Protein AF-A0A5C7FCQ6-F1 (afdb_monomer_lite)

Secondary structure (DSSP, 8-state):
-HHHHHHHHHHHHHHHHHHHHHHHTT--TTHHHHS-HHHHHHHHSHHHHHHHHHHHHHHHHHHHHHHHHHHHTTT----TTTGGGHHHHHHHHHHHHHHHHHTTSSSSSTT----SSHHHHHIIIIIHHHHHHHHHHHHHHHHH-

Radius of gyration: 16.38 Å; chains: 1; bounding box: 42×30×44 Å

Sequence (145 aa):
MVVPLSLLLGLILLFLGLLHIYWAAGGTWALASAMPPEMREKVAQPEQQTGFRVLTVLVALGLIFSGAVALSYLTGGIPDGILPYRRWFAMALAGLFLVRAIGDFNQVGLFSRQHGDLFFVRDRTVYSPLCLLVAGLWGGLILLA

pLDDT: mean 85.98, std 9.73, range [58.94, 96.75]

Structure (mmCIF, N/CA/C/O backbone):
data_AF-A0A5C7FCQ6-F1
#
_entry.id   AF-A0A5C7FCQ6-F1
#
loop_
_atom_site.group_PDB
_atom_site.id
_atom_site.type_symbol
_atom_site.label_atom_id
_atom_site.label_alt_id
_atom_site.label_comp_id
_atom_site.label_asym_id
_atom_site.label_entity_id
_atom_site.label_seq_id
_atom_site.pdbx_PDB_ins_code
_atom_site.Cartn_x
_atom_site.Cartn_y
_atom_site.Cartn_z
_atom_site.occupancy
_atom_site.B_iso_or_equiv
_atom_site.auth_seq_id
_atom_site.auth_comp_id
_atom_site.auth_asym_id
_atom_site.auth_atom_id
_atom_site.pdbx_PDB_model_num
ATOM 1 N N . MET A 1 1 ? 12.652 4.559 -18.284 1.00 80.38 1 MET A N 1
ATOM 2 C CA . MET A 1 1 ? 11.277 4.739 -17.756 1.00 80.38 1 MET A CA 1
ATOM 3 C C . MET A 1 1 ? 10.947 3.775 -16.617 1.00 80.38 1 MET A C 1
ATOM 5 O O . MET A 1 1 ? 10.245 4.184 -15.711 1.00 80.38 1 MET A O 1
ATOM 9 N N . VAL A 1 2 ? 11.497 2.554 -16.591 1.00 85.88 2 VAL A N 1
ATOM 10 C CA . VAL A 1 2 ? 11.298 1.588 -15.487 1.00 85.88 2 VAL A CA 1
ATOM 11 C C . VAL A 1 2 ? 11.713 2.146 -14.115 1.00 85.88 2 VAL A C 1
ATOM 13 O O . VAL A 1 2 ? 10.926 2.100 -13.181 1.00 85.88 2 VAL A O 1
ATOM 16 N N . VAL A 1 3 ? 12.896 2.764 -14.013 1.00 89.62 3 VAL A N 1
ATOM 17 C CA . VAL A 1 3 ? 13.445 3.303 -12.750 1.00 89.62 3 VAL A CA 1
ATOM 18 C C . VAL A 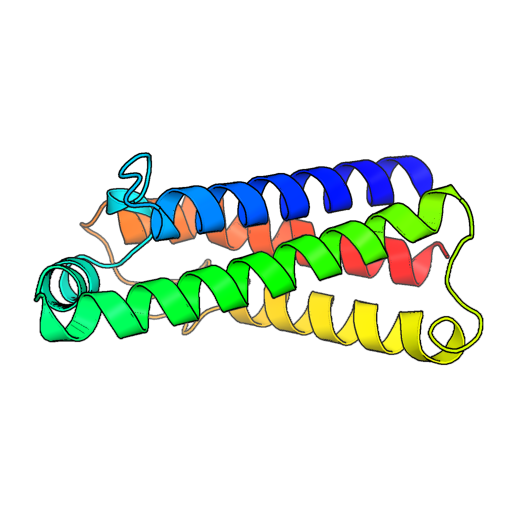1 3 ? 12.481 4.225 -11.980 1.00 89.62 3 VAL A C 1
ATOM 20 O O . VAL A 1 3 ? 12.184 3.919 -10.824 1.00 89.62 3 VAL A O 1
ATOM 23 N N . PRO A 1 4 ? 11.956 5.327 -12.560 1.00 92.19 4 PRO A N 1
ATOM 24 C CA . PRO A 1 4 ? 11.042 6.204 -11.828 1.00 92.19 4 PRO A CA 1
ATOM 25 C C . PRO A 1 4 ? 9.722 5.515 -11.453 1.00 92.19 4 PRO A C 1
ATOM 27 O O . PRO A 1 4 ? 9.199 5.784 -10.375 1.00 92.19 4 PRO A O 1
ATOM 30 N N . LEU A 1 5 ? 9.208 4.599 -12.287 1.00 92.25 5 LEU A N 1
ATOM 31 C CA . LEU A 1 5 ? 8.003 3.823 -11.969 1.00 92.25 5 LEU A CA 1
ATOM 32 C C . LEU A 1 5 ? 8.240 2.904 -10.765 1.00 92.25 5 LEU A C 1
ATOM 34 O O . LEU A 1 5 ? 7.431 2.882 -9.841 1.00 92.25 5 LEU A O 1
ATOM 38 N N . SER A 1 6 ? 9.363 2.185 -10.757 1.00 91.75 6 SER A N 1
ATOM 39 C CA . SER A 1 6 ? 9.762 1.281 -9.676 1.00 91.75 6 SER A CA 1
ATOM 40 C C . SER A 1 6 ? 9.967 2.011 -8.355 1.00 91.75 6 SER A C 1
ATOM 42 O O . SER A 1 6 ? 9.487 1.541 -7.326 1.00 91.75 6 SER A O 1
ATOM 44 N N . LEU A 1 7 ? 10.636 3.170 -8.375 1.00 94.44 7 LEU A N 1
ATOM 45 C CA . LEU A 1 7 ? 10.833 3.993 -7.179 1.00 94.44 7 LEU A CA 1
ATOM 46 C C . LEU A 1 7 ? 9.507 4.510 -6.631 1.00 94.44 7 LEU A C 1
ATOM 48 O O . LEU A 1 7 ? 9.235 4.340 -5.446 1.00 94.44 7 LEU A O 1
ATOM 52 N N . LEU A 1 8 ? 8.671 5.106 -7.484 1.00 95.69 8 LEU A N 1
ATOM 53 C CA . LEU A 1 8 ? 7.384 5.649 -7.059 1.00 95.69 8 LEU A CA 1
ATOM 54 C C . LEU A 1 8 ? 6.486 4.553 -6.472 1.00 95.69 8 LEU A C 1
ATOM 56 O O . LEU A 1 8 ? 5.968 4.704 -5.367 1.00 95.69 8 LEU A O 1
ATOM 60 N N . LEU A 1 9 ? 6.345 3.432 -7.181 1.00 95.25 9 LEU A N 1
ATOM 61 C CA . LEU A 1 9 ? 5.538 2.298 -6.740 1.00 95.25 9 LEU A CA 1
ATOM 62 C C . LEU A 1 9 ? 6.069 1.693 -5.436 1.00 95.25 9 LEU A C 1
ATOM 64 O O . LEU A 1 9 ? 5.303 1.470 -4.499 1.00 95.25 9 LEU A O 1
ATOM 68 N N . GLY A 1 10 ? 7.381 1.460 -5.364 1.00 95.31 10 GLY A N 1
ATOM 69 C CA . GLY A 1 10 ? 8.042 0.915 -4.185 1.00 95.31 10 GLY A CA 1
ATOM 70 C C . GLY A 1 10 ? 7.847 1.796 -2.955 1.00 95.31 10 GLY A C 1
ATOM 71 O O . GLY A 1 10 ? 7.438 1.298 -1.911 1.00 95.31 10 GLY A O 1
ATOM 72 N N . LEU A 1 11 ? 8.064 3.108 -3.083 1.00 96.19 11 LEU A N 1
ATOM 73 C CA . LEU A 1 11 ? 7.895 4.058 -1.980 1.00 96.19 11 LEU A CA 1
ATOM 74 C C . LEU A 1 11 ? 6.446 4.129 -1.487 1.00 96.19 11 LEU A C 1
ATOM 76 O O . LEU A 1 11 ? 6.226 4.120 -0.278 1.00 96.19 11 LEU A O 1
ATOM 80 N N . ILE A 1 12 ? 5.462 4.146 -2.395 1.00 96.69 12 ILE A N 1
ATOM 81 C CA . ILE A 1 12 ? 4.037 4.132 -2.026 1.00 96.69 12 ILE A CA 1
ATOM 82 C C . ILE A 1 12 ? 3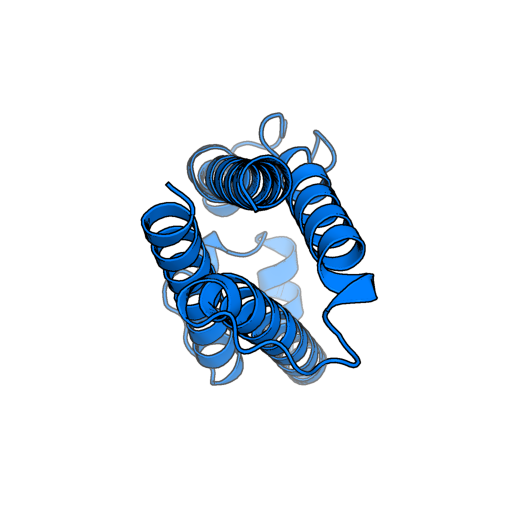.707 2.872 -1.218 1.00 96.69 12 ILE A C 1
ATOM 84 O O . ILE A 1 12 ? 3.107 2.958 -0.146 1.00 96.69 12 ILE A O 1
ATOM 88 N N . LEU A 1 13 ? 4.111 1.700 -1.712 1.00 96.44 13 LEU A N 1
ATOM 89 C CA . LEU A 1 13 ? 3.801 0.419 -1.077 1.00 96.44 13 LEU A CA 1
ATOM 90 C C . LEU A 1 13 ? 4.515 0.245 0.267 1.00 96.44 13 LEU A C 1
ATOM 92 O O . LEU A 1 13 ? 3.898 -0.215 1.226 1.00 96.44 13 LEU A O 1
ATOM 96 N N . LEU A 1 14 ? 5.781 0.659 0.363 1.00 96.56 14 LEU A N 1
ATOM 97 C CA . LEU A 1 14 ? 6.526 0.641 1.622 1.00 96.56 14 LEU A CA 1
ATOM 98 C C . LEU A 1 14 ? 5.904 1.585 2.650 1.00 96.56 14 LEU A C 1
ATOM 100 O O . LEU A 1 14 ? 5.712 1.186 3.796 1.00 96.56 14 LEU A O 1
ATOM 104 N N . PHE A 1 15 ? 5.533 2.802 2.247 1.00 96.75 15 PHE A N 1
ATOM 105 C CA . PHE A 1 15 ? 4.843 3.743 3.126 1.00 96.75 15 PHE A CA 1
ATOM 106 C C . PHE A 1 15 ? 3.525 3.160 3.655 1.00 96.75 15 PHE A C 1
ATOM 108 O O . PHE A 1 15 ? 3.288 3.171 4.863 1.00 96.75 15 PHE A O 1
ATOM 115 N N . LEU A 1 16 ? 2.694 2.591 2.774 1.00 95.62 16 LEU A N 1
ATOM 116 C CA . LEU A 1 16 ? 1.438 1.946 3.168 1.00 95.62 16 LEU A CA 1
ATOM 117 C C . LEU A 1 16 ? 1.675 0.743 4.092 1.00 95.62 16 LEU A C 1
ATOM 119 O O . LEU A 1 16 ? 0.933 0.560 5.056 1.00 95.62 16 LEU A O 1
ATOM 123 N N . GLY A 1 17 ? 2.705 -0.063 3.830 1.00 96.44 17 GLY A N 1
ATOM 124 C CA . GLY A 1 17 ? 3.076 -1.192 4.680 1.00 96.44 17 GLY A CA 1
ATOM 125 C C . GLY A 1 17 ? 3.500 -0.754 6.083 1.00 96.44 17 GLY A C 1
ATOM 126 O O . GLY A 1 17 ? 3.001 -1.286 7.072 1.00 96.44 17 GLY A O 1
ATOM 127 N N . LEU A 1 18 ? 4.349 0.272 6.186 1.00 96.75 18 LEU A N 1
ATOM 128 C CA . LEU A 1 18 ? 4.761 0.853 7.469 1.00 96.75 18 LEU A CA 1
ATOM 129 C C . LEU A 1 18 ? 3.581 1.462 8.233 1.00 96.75 18 LEU A C 1
ATOM 131 O O . LEU A 1 18 ? 3.499 1.312 9.451 1.00 96.75 18 LEU A O 1
ATOM 135 N N . LEU A 1 19 ? 2.639 2.093 7.530 1.00 95.75 19 LEU A N 1
ATOM 136 C CA . LEU A 1 19 ? 1.415 2.617 8.132 1.00 95.75 19 LEU A CA 1
ATOM 137 C C . LEU A 1 19 ? 0.560 1.503 8.763 1.00 95.75 19 LEU A C 1
ATOM 139 O O . LEU A 1 19 ? 0.043 1.676 9.865 1.00 95.75 19 LEU A O 1
ATOM 143 N N . HIS A 1 20 ? 0.471 0.333 8.123 1.00 95.19 20 HIS A N 1
ATOM 144 C CA . HIS A 1 20 ? -0.215 -0.824 8.704 1.00 95.19 20 HIS A CA 1
ATOM 145 C C . HIS A 1 20 ? 0.523 -1.373 9.933 1.00 95.19 20 HIS A C 1
ATOM 147 O O . HIS A 1 20 ? -0.118 -1.676 10.937 1.00 95.19 20 HIS A O 1
ATOM 153 N N . ILE A 1 21 ? 1.860 -1.441 9.917 1.00 95.75 21 ILE A N 1
ATOM 154 C CA . ILE A 1 21 ? 2.636 -1.815 11.117 1.00 95.75 21 ILE A CA 1
ATOM 155 C C . ILE A 1 21 ? 2.355 -0.837 12.263 1.00 95.75 21 ILE A C 1
ATOM 157 O O . ILE A 1 21 ? 2.126 -1.263 13.395 1.00 95.75 21 ILE A O 1
ATOM 161 N N . TYR A 1 22 ? 2.314 0.464 11.970 1.00 96.06 22 TYR A N 1
ATOM 162 C CA . TYR A 1 22 ? 1.970 1.492 12.948 1.00 96.06 22 TYR A CA 1
ATOM 163 C C . TYR A 1 22 ? 0.573 1.269 13.552 1.00 96.06 22 TYR A C 1
ATOM 165 O O . TYR A 1 22 ? 0.428 1.313 14.774 1.00 96.06 22 TYR A O 1
ATOM 173 N N . TRP A 1 23 ? -0.444 0.957 12.742 1.00 94.75 23 TRP A N 1
ATOM 174 C CA . TRP A 1 23 ? -1.783 0.624 13.246 1.00 94.75 23 TRP A CA 1
ATOM 175 C C . TRP A 1 23 ? -1.808 -0.669 14.066 1.00 94.75 23 TRP A C 1
ATOM 177 O O . TRP A 1 23 ? -2.446 -0.717 15.118 1.00 94.75 23 TRP A O 1
ATOM 187 N N . ALA A 1 24 ? -1.068 -1.700 13.652 1.00 92.94 24 ALA A N 1
ATOM 188 C CA . ALA A 1 24 ? -0.944 -2.942 14.415 1.00 92.94 24 ALA A CA 1
ATOM 189 C C . ALA A 1 24 ? -0.289 -2.721 15.792 1.00 92.94 24 ALA A C 1
ATOM 191 O O . ALA A 1 24 ? -0.656 -3.388 16.761 1.00 92.94 24 ALA A O 1
ATOM 192 N N . ALA A 1 25 ? 0.623 -1.749 15.895 1.00 93.56 25 ALA A N 1
ATOM 193 C CA . ALA A 1 25 ? 1.251 -1.319 17.143 1.00 93.56 25 ALA A CA 1
ATOM 194 C C . ALA A 1 25 ? 0.359 -0.406 18.015 1.00 93.56 25 ALA A C 1
ATOM 196 O O . ALA A 1 25 ? 0.788 0.019 19.086 1.00 93.56 25 ALA A O 1
ATOM 197 N N . GLY A 1 26 ? -0.878 -0.112 17.594 1.00 90.12 26 GLY A N 1
ATOM 198 C CA . GLY A 1 26 ? -1.827 0.726 18.341 1.00 90.12 26 GLY A CA 1
ATOM 199 C C . GLY A 1 26 ? -1.850 2.197 17.920 1.00 90.12 26 GLY A C 1
ATOM 200 O O . GLY A 1 26 ? -2.454 3.026 18.598 1.00 90.12 26 GLY A O 1
ATOM 201 N N . GLY A 1 27 ? -1.206 2.538 16.807 1.00 91.06 27 GLY A N 1
ATOM 202 C CA . GLY A 1 27 ? -1.270 3.864 16.220 1.00 91.06 27 GLY A CA 1
ATOM 203 C C . GLY A 1 27 ? -2.680 4.254 15.768 1.00 91.06 27 GLY A C 1
ATOM 204 O O . GLY A 1 27 ? 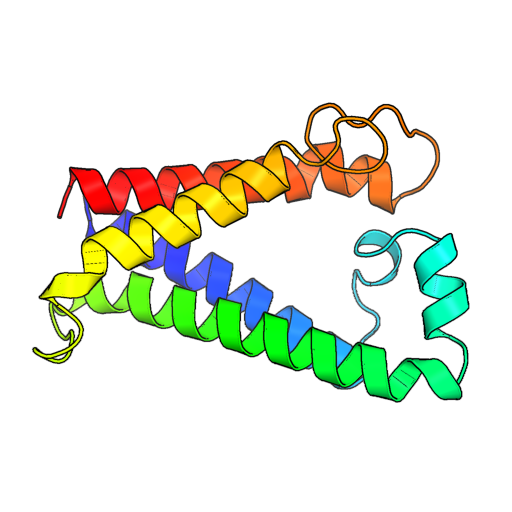-3.428 3.431 15.246 1.00 91.06 27 GLY A O 1
ATOM 205 N N . THR A 1 28 ? -3.043 5.527 15.928 1.00 90.06 28 THR A N 1
ATOM 206 C CA . THR A 1 28 ? -4.400 6.037 15.640 1.00 90.06 28 THR A CA 1
ATOM 207 C C . THR A 1 28 ? -4.450 7.038 14.487 1.00 90.06 28 THR A C 1
ATOM 209 O O . THR A 1 28 ? -5.535 7.382 14.011 1.00 90.06 28 THR A O 1
ATOM 212 N N . TRP A 1 29 ? -3.294 7.501 13.996 1.00 91.38 29 TRP A N 1
ATOM 213 C CA . TRP A 1 29 ? -3.231 8.439 12.876 1.00 91.38 29 TRP A CA 1
ATOM 214 C C . TRP A 1 29 ? -3.931 7.881 11.634 1.00 91.38 29 TRP A C 1
ATOM 216 O O . TRP A 1 29 ? -3.681 6.747 11.234 1.00 91.38 29 TRP A O 1
ATOM 226 N N . ALA A 1 30 ? -4.822 8.682 11.040 1.00 86.56 30 ALA A N 1
ATOM 227 C CA . ALA A 1 30 ? -5.636 8.341 9.868 1.00 86.56 30 ALA A CA 1
ATOM 228 C C . ALA A 1 30 ? -6.516 7.075 9.996 1.00 86.56 30 ALA A C 1
ATOM 230 O O . ALA A 1 30 ? -7.219 6.734 9.044 1.00 86.56 30 ALA A O 1
ATOM 231 N N . LEU A 1 31 ? -6.556 6.415 11.160 1.00 86.19 31 LEU A N 1
ATOM 232 C CA . LEU A 1 31 ? -7.288 5.163 11.358 1.00 86.19 31 LEU A CA 1
ATOM 233 C C . LEU A 1 31 ? -8.805 5.372 11.235 1.00 86.19 31 LEU A C 1
ATOM 235 O O . LEU A 1 31 ? -9.491 4.600 10.570 1.00 86.19 31 LEU A O 1
ATOM 239 N N . ALA A 1 32 ? -9.321 6.478 11.783 1.00 85.25 32 ALA A N 1
ATOM 240 C CA . ALA A 1 32 ? -10.737 6.845 11.680 1.00 85.25 32 ALA A CA 1
ATOM 241 C C . ALA A 1 32 ? -11.203 7.049 10.227 1.00 85.25 32 ALA A C 1
ATOM 243 O O . ALA A 1 32 ? -12.359 6.788 9.908 1.00 85.25 32 ALA A O 1
ATOM 244 N N . SER A 1 33 ? -10.300 7.490 9.345 1.00 87.94 33 SER A N 1
ATOM 245 C CA . SER A 1 33 ? -10.564 7.607 7.910 1.00 87.94 33 SER A CA 1
ATOM 246 C C . SER A 1 33 ? -10.259 6.340 7.122 1.00 87.94 33 SER A C 1
ATOM 248 O O . SER A 1 33 ? -10.642 6.296 5.966 1.00 87.94 33 SER A O 1
ATOM 250 N N . ALA A 1 34 ? -9.582 5.343 7.699 1.00 87.06 34 ALA A N 1
ATOM 251 C CA . ALA A 1 34 ? -9.121 4.138 7.004 1.00 87.06 34 ALA A CA 1
ATOM 252 C C . ALA A 1 34 ? -10.051 2.927 7.175 1.00 87.06 34 ALA A C 1
ATOM 254 O O . ALA A 1 34 ? -9.847 1.912 6.511 1.00 87.06 34 ALA A O 1
ATOM 255 N N . MET A 1 35 ? -11.078 3.023 8.027 1.00 87.31 35 MET A N 1
ATOM 256 C CA . MET A 1 35 ? -12.067 1.959 8.190 1.00 87.31 35 MET A CA 1
ATOM 257 C C . MET A 1 35 ? -13.499 2.491 8.417 1.00 87.31 35 MET A C 1
ATOM 259 O O . MET A 1 35 ? -13.672 3.532 9.071 1.00 87.31 35 MET A O 1
ATOM 263 N N . PRO A 1 36 ? -14.534 1.768 7.937 1.00 86.00 36 PRO A N 1
ATOM 264 C CA . PRO A 1 36 ? -15.932 2.121 8.174 1.00 86.00 36 PRO A CA 1
ATOM 265 C C . PRO A 1 36 ? -16.268 2.197 9.670 1.00 86.00 36 PRO A C 1
ATOM 267 O O . PRO A 1 36 ? -15.703 1.429 10.456 1.00 86.00 36 PRO A O 1
ATOM 270 N N . PRO A 1 37 ? -17.216 3.057 10.079 1.00 84.38 37 PRO A N 1
ATOM 271 C CA . PRO A 1 37 ? -17.596 3.226 11.484 1.00 84.38 37 PRO A CA 1
ATOM 272 C C . PRO A 1 37 ? -18.054 1.914 12.142 1.00 84.38 37 PRO A C 1
ATOM 274 O O . PRO A 1 37 ? -17.590 1.591 13.231 1.00 84.38 37 PRO A O 1
ATOM 277 N N . GLU A 1 38 ? -18.838 1.091 11.439 1.00 84.50 38 GLU A N 1
ATOM 278 C CA . GLU A 1 38 ? -19.281 -0.228 11.926 1.00 84.50 38 GLU A CA 1
ATOM 279 C C . GLU A 1 38 ? -18.108 -1.170 12.245 1.00 84.50 38 GLU A C 1
ATOM 281 O O . GLU A 1 38 ? -18.156 -1.978 13.173 1.00 84.50 38 GLU A O 1
ATOM 286 N N . MET A 1 39 ? -17.027 -1.076 11.467 1.00 85.00 39 MET A N 1
ATOM 287 C CA . MET A 1 39 ? -15.826 -1.870 11.694 1.00 85.00 39 MET A CA 1
ATOM 288 C C . MET A 1 39 ? -15.010 -1.304 12.863 1.00 85.00 39 MET A C 1
ATOM 290 O O . MET A 1 39 ? -14.420 -2.086 13.607 1.00 85.00 39 MET A O 1
ATOM 294 N N . ARG A 1 40 ? -14.990 0.026 13.063 1.00 86.56 40 ARG A N 1
ATOM 295 C CA . ARG A 1 40 ? -14.311 0.659 14.213 1.00 86.56 40 ARG A CA 1
ATOM 296 C C . ARG A 1 40 ? -14.893 0.158 15.524 1.00 86.56 40 ARG A C 1
ATOM 298 O O . ARG A 1 40 ? -14.140 -0.224 16.413 1.00 86.56 40 ARG A O 1
ATOM 305 N N . GLU A 1 41 ? -16.219 0.129 15.620 1.00 86.62 41 GLU A N 1
ATOM 306 C CA . GLU A 1 41 ? -16.920 -0.343 16.816 1.00 86.62 41 GLU A CA 1
ATOM 307 C C . GLU A 1 41 ? -16.615 -1.814 17.109 1.00 86.62 41 GLU A C 1
ATOM 309 O O . GLU A 1 41 ? -16.333 -2.170 18.252 1.00 86.62 41 GLU A O 1
ATOM 314 N N . LYS A 1 42 ? -16.581 -2.664 16.074 1.00 86.06 42 LYS A N 1
ATOM 315 C CA . LYS A 1 42 ? -16.203 -4.077 16.225 1.00 86.06 42 LYS A CA 1
ATOM 316 C C . LYS A 1 42 ? -14.759 -4.241 16.690 1.00 86.06 42 LYS A C 1
ATOM 318 O O . LYS A 1 42 ? -14.510 -4.976 17.634 1.00 86.06 42 LYS A O 1
ATOM 323 N N . VAL A 1 43 ? -13.806 -3.550 16.065 1.00 87.06 43 VAL A N 1
ATOM 324 C CA . VAL A 1 43 ? -12.376 -3.658 16.409 1.00 87.06 43 VAL A CA 1
ATOM 325 C C . VAL A 1 43 ? -12.061 -3.050 17.781 1.00 87.06 43 VAL A C 1
ATOM 327 O O . VAL A 1 43 ? -11.091 -3.457 18.418 1.00 87.06 43 VAL A O 1
ATOM 330 N N . ALA A 1 44 ? -12.884 -2.124 18.280 1.00 84.94 44 ALA A N 1
ATOM 331 C CA . ALA A 1 44 ? -12.746 -1.601 19.636 1.00 84.94 44 ALA A CA 1
ATOM 332 C C . ALA A 1 44 ? -12.962 -2.682 20.714 1.00 84.94 44 ALA A C 1
ATOM 334 O O . ALA A 1 44 ? -12.400 -2.567 21.805 1.00 84.94 44 ALA A O 1
ATOM 335 N N . GLN A 1 45 ? -13.714 -3.748 20.410 1.00 90.12 45 GLN A N 1
ATOM 336 C CA . GLN A 1 45 ? -13.950 -4.858 21.333 1.00 90.12 45 GLN A CA 1
ATOM 337 C C . GLN A 1 45 ? -12.649 -5.647 21.575 1.00 90.12 45 GLN A C 1
ATOM 339 O O . GLN A 1 45 ? -12.017 -6.079 20.606 1.00 90.12 45 GLN A O 1
ATOM 344 N N . PRO A 1 46 ? -12.241 -5.893 22.838 1.00 86.88 46 PRO A N 1
ATOM 345 C CA . PRO A 1 46 ? -10.971 -6.560 23.158 1.00 86.88 46 PRO A CA 1
ATOM 346 C C . PRO A 1 46 ? -10.780 -7.913 22.461 1.00 86.88 46 PRO A C 1
ATOM 348 O O . PRO A 1 46 ? -9.683 -8.248 22.023 1.00 86.88 46 PRO A O 1
ATOM 351 N N . GLU A 1 47 ? -11.868 -8.663 22.310 1.00 89.94 47 GLU A N 1
ATOM 352 C CA . GLU A 1 47 ? -11.919 -9.968 21.646 1.00 89.94 47 GLU A CA 1
ATOM 353 C C . GLU A 1 47 ? -11.599 -9.916 20.140 1.00 89.94 47 GLU A C 1
ATOM 355 O O . GLU A 1 47 ? -11.025 -10.860 19.599 1.00 89.94 47 GLU A O 1
ATOM 360 N N . GLN A 1 48 ? -11.874 -8.795 19.465 1.00 89.81 48 GLN A N 1
ATOM 361 C CA . GLN A 1 48 ? -11.604 -8.603 18.033 1.00 89.81 48 GLN A CA 1
ATOM 362 C C . GLN A 1 48 ? -10.221 -7.983 17.764 1.00 89.81 48 GLN A C 1
ATOM 364 O O . GLN A 1 48 ? -9.701 -8.077 16.647 1.00 89.81 48 GLN A O 1
ATOM 369 N N . GLN A 1 49 ? -9.586 -7.367 18.771 1.00 87.38 49 GLN A N 1
ATOM 370 C CA . GLN A 1 49 ? -8.321 -6.640 18.596 1.00 87.38 49 GLN A CA 1
ATOM 371 C C . GLN A 1 49 ? -7.174 -7.537 18.126 1.00 87.38 49 GLN A C 1
ATOM 373 O O . GLN A 1 49 ? -6.372 -7.125 17.286 1.00 87.38 49 GLN A O 1
ATOM 378 N N . THR A 1 50 ? -7.091 -8.769 18.634 1.00 89.81 50 THR A N 1
ATOM 379 C CA . THR A 1 50 ? -6.048 -9.719 18.221 1.00 89.81 50 THR A CA 1
ATOM 380 C C . THR A 1 50 ? -6.190 -10.075 16.743 1.00 89.81 50 THR A C 1
ATOM 382 O O . THR A 1 50 ? -5.211 -10.002 16.000 1.00 89.81 50 THR A O 1
ATOM 385 N N . GLY A 1 51 ? -7.412 -10.383 16.292 1.00 90.75 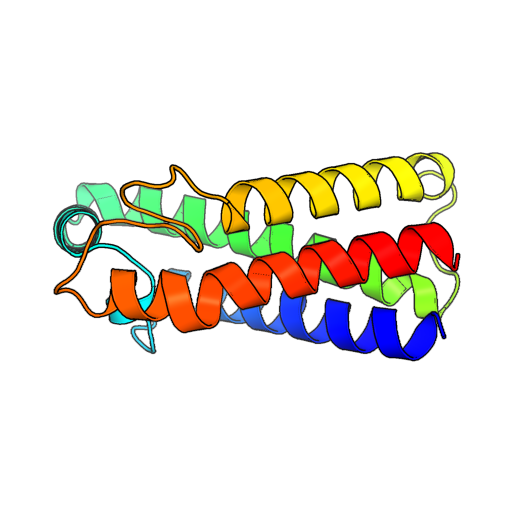51 GLY A N 1
ATOM 386 C CA . GLY A 1 51 ? -7.692 -10.685 14.886 1.00 90.75 51 GLY A CA 1
ATOM 387 C C . GLY A 1 51 ? -7.371 -9.506 13.966 1.00 90.75 51 GLY A C 1
ATOM 388 O O . GLY A 1 51 ? -6.693 -9.676 12.952 1.00 90.75 51 GLY A O 1
ATOM 389 N N . PHE A 1 52 ? -7.768 -8.294 14.365 1.00 89.88 52 PHE A N 1
ATOM 390 C CA . PHE A 1 52 ? -7.447 -7.069 13.634 1.00 89.88 52 PHE A CA 1
ATOM 391 C C . PHE A 1 52 ? -5.936 -6.847 13.488 1.00 89.88 52 PHE A C 1
ATOM 393 O O . PHE A 1 52 ? -5.462 -6.568 12.385 1.00 89.88 52 PHE A O 1
ATOM 400 N N . ARG A 1 53 ? -5.160 -7.001 14.571 1.00 92.38 53 ARG A N 1
ATOM 401 C CA . ARG A 1 53 ? -3.698 -6.836 14.530 1.00 92.38 53 ARG A CA 1
ATOM 402 C C . ARG A 1 53 ? -3.043 -7.851 13.602 1.00 92.38 53 ARG A C 1
ATOM 404 O O . ARG A 1 53 ? -2.220 -7.462 12.779 1.00 92.38 53 ARG A O 1
ATOM 411 N N . VAL A 1 54 ? -3.434 -9.124 13.688 1.00 94.19 54 VAL A N 1
ATOM 412 C CA . VAL A 1 54 ? -2.895 -10.188 12.825 1.00 94.19 54 VAL A CA 1
ATOM 413 C C . VAL A 1 54 ? -3.178 -9.894 11.353 1.00 94.19 54 VAL A C 1
ATOM 415 O O . VAL A 1 54 ? -2.262 -9.943 10.533 1.00 94.19 54 VAL A O 1
ATOM 418 N N . LEU A 1 55 ? -4.417 -9.524 11.018 1.00 92.88 55 LEU A N 1
ATOM 419 C CA . LEU A 1 55 ? -4.786 -9.186 9.644 1.00 92.88 55 LEU A CA 1
ATOM 420 C C . LEU A 1 55 ? -4.024 -7.952 9.141 1.00 92.88 55 LEU A C 1
ATOM 422 O O . LEU A 1 55 ? -3.516 -7.951 8.022 1.00 92.88 55 LEU A O 1
ATOM 426 N N . THR A 1 56 ? -3.887 -6.926 9.981 1.00 93.44 56 THR A N 1
ATOM 427 C CA . THR A 1 56 ? -3.165 -5.692 9.644 1.00 93.44 56 THR A CA 1
ATOM 428 C C . THR A 1 56 ? -1.681 -5.965 9.385 1.00 93.44 56 THR A C 1
ATOM 430 O O . THR A 1 56 ? -1.123 -5.451 8.417 1.00 93.44 56 THR A O 1
ATOM 433 N N . VAL A 1 57 ? -1.042 -6.823 10.189 1.00 95.69 57 VAL A N 1
ATOM 434 C CA . VAL A 1 57 ? 0.346 -7.260 9.960 1.00 95.69 57 VAL A CA 1
ATOM 435 C C . VAL A 1 57 ? 0.463 -8.064 8.667 1.00 95.69 57 VAL A C 1
ATOM 437 O O . VAL A 1 57 ? 1.395 -7.841 7.900 1.00 95.69 57 VAL A O 1
ATOM 440 N N . LEU A 1 58 ? -0.487 -8.956 8.374 1.00 96.12 58 LEU A N 1
ATOM 441 C CA . LEU A 1 58 ? -0.485 -9.724 7.127 1.00 96.12 58 LEU A CA 1
ATOM 442 C C . LEU A 1 58 ? -0.561 -8.803 5.901 1.00 96.12 58 LEU A C 1
ATOM 444 O O . LEU A 1 58 ? 0.209 -8.972 4.953 1.00 96.12 58 LEU A O 1
ATOM 448 N N . VAL A 1 59 ? -1.427 -7.787 5.941 1.00 94.56 59 VAL A N 1
ATOM 449 C CA . VAL A 1 59 ? -1.509 -6.761 4.891 1.00 94.56 59 VAL A CA 1
ATOM 450 C C . VAL A 1 59 ? -0.201 -5.975 4.791 1.00 94.56 59 VAL A C 1
ATOM 452 O O . VAL A 1 59 ? 0.304 -5.776 3.685 1.00 94.56 59 VAL A O 1
ATOM 455 N N . ALA A 1 60 ? 0.395 -5.585 5.922 1.00 96.44 60 ALA A N 1
ATOM 456 C CA . ALA A 1 60 ? 1.680 -4.892 5.938 1.00 96.44 60 ALA A CA 1
ATOM 457 C C . ALA A 1 60 ? 2.786 -5.702 5.248 1.00 96.44 60 ALA A C 1
ATOM 459 O O . ALA A 1 60 ? 3.513 -5.164 4.415 1.00 96.44 60 ALA A O 1
ATOM 460 N N . LEU A 1 61 ? 2.884 -6.998 5.553 1.00 96.00 61 LEU A N 1
ATOM 461 C CA . LEU A 1 61 ? 3.856 -7.898 4.935 1.00 96.00 61 LEU A CA 1
ATOM 462 C C . LEU A 1 61 ? 3.632 -8.014 3.425 1.00 96.00 61 LEU A C 1
ATOM 464 O O . LEU A 1 61 ? 4.592 -7.915 2.665 1.00 96.00 61 LEU A O 1
ATOM 468 N N . GLY A 1 62 ? 2.379 -8.156 2.982 1.00 93.69 62 GLY A N 1
ATOM 469 C CA . GLY A 1 62 ? 2.039 -8.189 1.558 1.00 93.69 62 GLY A CA 1
ATOM 470 C C . GLY A 1 62 ? 2.438 -6.904 0.824 1.00 93.69 62 GLY A C 1
ATOM 471 O O . GLY A 1 62 ? 3.033 -6.965 -0.253 1.00 93.69 62 GLY A O 1
ATOM 472 N N . LEU A 1 63 ? 2.180 -5.740 1.427 1.00 95.69 63 LEU A N 1
ATOM 473 C CA . LEU A 1 63 ? 2.551 -4.435 0.873 1.00 95.69 63 LEU A CA 1
ATOM 474 C C . LEU A 1 63 ? 4.070 -4.241 0.817 1.00 95.69 63 LEU A C 1
ATOM 476 O O . LEU A 1 63 ? 4.593 -3.833 -0.219 1.00 95.69 63 LEU A O 1
ATOM 480 N N . ILE A 1 64 ? 4.787 -4.574 1.894 1.00 95.75 64 ILE A N 1
ATOM 481 C CA . ILE A 1 64 ? 6.251 -4.465 1.951 1.00 95.75 64 ILE A CA 1
ATOM 482 C C . ILE A 1 64 ? 6.894 -5.402 0.934 1.00 95.75 64 ILE A C 1
ATOM 484 O O . ILE A 1 64 ? 7.779 -4.982 0.189 1.00 95.75 64 ILE A O 1
ATOM 488 N N . PHE A 1 65 ? 6.422 -6.647 0.853 1.00 92.19 65 PHE A N 1
ATOM 489 C CA . PHE A 1 65 ? 6.900 -7.611 -0.129 1.00 92.19 65 PHE A CA 1
ATOM 490 C C . PHE A 1 65 ? 6.651 -7.120 -1.559 1.00 92.19 65 PHE A C 1
ATOM 492 O O . PHE A 1 65 ? 7.573 -7.086 -2.370 1.00 92.19 65 PHE A O 1
ATOM 499 N N . SER A 1 66 ? 5.438 -6.647 -1.854 1.00 92.12 66 SER A N 1
ATOM 500 C CA . SER A 1 66 ? 5.097 -6.030 -3.139 1.00 92.12 66 SER A CA 1
ATOM 501 C C . SER A 1 66 ? 6.012 -4.840 -3.465 1.00 92.12 66 SER A C 1
ATOM 503 O O . SER A 1 66 ? 6.474 -4.707 -4.599 1.00 92.12 66 SER A O 1
ATOM 505 N N . GLY A 1 67 ? 6.310 -3.985 -2.482 1.00 93.31 67 GLY A N 1
ATOM 506 C CA . GLY A 1 67 ? 7.227 -2.854 -2.632 1.00 93.31 67 GLY A CA 1
ATOM 507 C C . GLY A 1 67 ? 8.662 -3.294 -2.921 1.00 93.31 67 GLY A C 1
ATOM 508 O O . GLY A 1 67 ? 9.299 -2.759 -3.826 1.00 93.31 67 GLY A O 1
ATOM 509 N N . ALA A 1 68 ? 9.153 -4.320 -2.224 1.00 90.19 68 ALA A N 1
ATOM 510 C CA . ALA A 1 68 ? 10.463 -4.912 -2.478 1.00 90.19 68 ALA A CA 1
ATOM 511 C C . ALA A 1 68 ? 10.553 -5.508 -3.893 1.00 90.19 68 ALA A C 1
ATOM 513 O O . ALA A 1 68 ? 11.534 -5.271 -4.600 1.00 90.19 68 ALA A O 1
ATOM 514 N N . VAL A 1 69 ? 9.506 -6.206 -4.353 1.00 87.88 69 VAL A N 1
ATOM 515 C CA . VAL A 1 69 ? 9.435 -6.704 -5.733 1.00 87.88 69 VAL A CA 1
ATOM 516 C C . VAL A 1 69 ? 9.452 -5.543 -6.725 1.00 87.88 69 VAL A C 1
ATOM 518 O O . VAL A 1 69 ? 10.198 -5.614 -7.695 1.00 87.88 69 VAL A O 1
ATOM 521 N N . ALA A 1 70 ? 8.716 -4.454 -6.494 1.00 90.19 70 ALA A N 1
ATOM 522 C CA . ALA A 1 70 ? 8.766 -3.279 -7.368 1.00 90.19 70 ALA A CA 1
ATOM 523 C C . ALA A 1 70 ? 10.175 -2.658 -7.438 1.00 90.19 70 ALA A C 1
ATOM 525 O O . ALA A 1 70 ? 10.646 -2.330 -8.526 1.00 90.19 70 ALA A O 1
ATOM 526 N N . LEU A 1 71 ? 10.878 -2.553 -6.305 1.00 90.38 71 LEU A N 1
ATOM 527 C CA . LEU A 1 71 ? 12.235 -1.997 -6.234 1.00 90.38 71 LEU A CA 1
ATOM 528 C C . LEU A 1 71 ? 13.303 -2.920 -6.833 1.00 90.38 71 LEU A C 1
ATOM 530 O O . LEU A 1 71 ? 14.313 -2.427 -7.329 1.00 90.38 71 LEU A O 1
ATOM 534 N N . SER A 1 72 ? 13.080 -4.235 -6.876 1.00 86.75 72 SER A N 1
ATOM 535 C CA . SER A 1 72 ? 14.011 -5.180 -7.519 1.00 86.75 72 SER A CA 1
ATOM 536 C C . SER A 1 72 ? 14.235 -4.900 -9.017 1.00 86.75 72 SER A C 1
ATOM 538 O O . SER A 1 72 ? 15.276 -5.242 -9.577 1.00 86.75 72 SER A O 1
ATOM 540 N N . TYR A 1 73 ? 13.296 -4.201 -9.669 1.00 83.94 73 TYR A N 1
ATOM 541 C CA . TYR A 1 73 ? 13.423 -3.734 -11.055 1.00 83.94 73 TYR A CA 1
ATOM 542 C C . TYR A 1 73 ? 14.548 -2.694 -11.234 1.00 83.94 73 TYR A C 1
ATOM 544 O O . TYR A 1 73 ? 14.953 -2.449 -12.367 1.00 83.94 73 TYR A O 1
ATOM 552 N N . LEU A 1 74 ? 15.054 -2.087 -10.152 1.00 85.12 74 LEU A N 1
ATOM 553 C CA . LEU A 1 74 ? 16.130 -1.090 -10.195 1.00 85.12 74 LEU A CA 1
ATOM 554 C C . LEU A 1 74 ? 17.506 -1.710 -10.411 1.00 85.12 74 LEU A C 1
ATOM 556 O O . LEU A 1 74 ? 18.329 -1.150 -11.126 1.00 85.12 74 LEU A O 1
ATOM 560 N N . THR A 1 75 ? 17.762 -2.843 -9.767 1.00 77.19 75 THR A N 1
ATOM 561 C CA . THR A 1 75 ? 19.082 -3.482 -9.746 1.00 77.19 75 THR A CA 1
ATOM 562 C C . THR A 1 75 ? 19.162 -4.687 -10.676 1.00 77.19 75 THR A C 1
ATOM 564 O O . THR A 1 75 ? 20.236 -5.254 -10.839 1.00 77.19 75 THR A O 1
ATOM 567 N N . GLY A 1 76 ? 18.029 -5.123 -11.246 1.00 65.94 76 GLY A N 1
ATOM 568 C CA . GLY A 1 76 ? 17.920 -6.416 -11.931 1.00 65.94 76 GLY A CA 1
ATOM 569 C C . GLY A 1 76 ? 18.068 -7.614 -10.983 1.00 65.94 76 GLY A C 1
ATOM 570 O O . GLY A 1 76 ? 18.006 -8.756 -11.427 1.00 65.94 76 GLY A O 1
ATOM 571 N N . GLY A 1 77 ? 18.241 -7.361 -9.680 1.00 58.94 77 GLY A N 1
ATOM 572 C CA . GLY A 1 77 ? 18.457 -8.358 -8.642 1.00 58.94 77 GLY A CA 1
ATOM 573 C C . GLY A 1 77 ? 17.144 -9.000 -8.228 1.00 58.94 77 GLY A C 1
ATOM 574 O O . GLY A 1 77 ? 16.599 -8.693 -7.170 1.00 58.94 77 GLY A O 1
ATOM 575 N N . ILE A 1 78 ? 16.622 -9.880 -9.075 1.00 63.12 78 ILE A N 1
ATOM 576 C CA . ILE A 1 78 ? 15.580 -10.827 -8.691 1.00 63.12 78 ILE A CA 1
ATOM 577 C C . ILE A 1 78 ? 16.246 -12.199 -8.634 1.00 63.12 78 ILE A C 1
ATOM 579 O O . ILE A 1 78 ? 16.914 -12.562 -9.599 1.00 63.12 78 ILE A O 1
ATOM 583 N N . PRO A 1 79 ? 16.079 -12.970 -7.545 1.00 63.25 79 PRO A N 1
ATOM 584 C CA . PRO A 1 79 ? 16.547 -14.349 -7.504 1.00 63.25 79 PRO A CA 1
ATOM 585 C C . PRO A 1 79 ? 16.026 -15.125 -8.719 1.00 63.25 79 PRO A C 1
ATOM 587 O O . PRO A 1 79 ? 14.837 -15.031 -9.033 1.00 63.25 79 PRO A O 1
ATOM 590 N N . ASP A 1 80 ? 16.878 -15.918 -9.370 1.00 65.56 80 ASP A N 1
ATOM 591 C CA . ASP A 1 80 ? 16.546 -16.608 -10.629 1.00 65.56 80 ASP A CA 1
ATOM 592 C C . ASP A 1 80 ? 15.267 -17.461 -10.539 1.00 65.56 80 ASP A C 1
ATOM 594 O O . ASP A 1 80 ? 14.533 -17.600 -11.514 1.00 65.56 80 ASP A O 1
ATOM 598 N N . GLY A 1 81 ? 14.931 -17.965 -9.345 1.00 67.81 81 GLY A N 1
ATOM 599 C CA . GLY A 1 81 ? 13.692 -18.709 -9.096 1.00 67.81 81 GLY A CA 1
ATOM 600 C C . GLY A 1 81 ? 12.399 -17.877 -9.148 1.00 67.81 81 GLY A C 1
ATOM 601 O O . GLY A 1 81 ? 11.328 -18.438 -9.360 1.00 67.81 81 GLY A O 1
ATOM 602 N N . ILE A 1 82 ? 12.470 -16.553 -8.974 1.00 67.44 82 ILE A N 1
ATOM 603 C CA . ILE A 1 82 ? 11.314 -15.632 -8.977 1.00 67.44 82 ILE A CA 1
ATOM 604 C C . ILE A 1 82 ? 11.159 -14.946 -10.339 1.00 67.44 82 ILE A C 1
ATOM 606 O O . ILE A 1 82 ? 10.043 -14.620 -10.751 1.00 67.44 82 ILE A O 1
ATOM 610 N N . LEU A 1 83 ? 12.265 -14.761 -11.063 1.00 69.50 83 LEU A N 1
ATOM 611 C CA . LEU A 1 83 ? 12.308 -14.112 -12.371 1.00 69.50 83 LEU A CA 1
ATOM 612 C C . LEU A 1 83 ? 11.252 -14.633 -13.377 1.00 69.50 83 LEU A C 1
ATOM 614 O O . LEU A 1 83 ? 10.564 -13.791 -13.964 1.00 69.50 83 LEU A O 1
ATOM 618 N N . PRO A 1 84 ? 11.016 -15.956 -13.541 1.00 77.44 84 PRO A N 1
ATOM 619 C CA . PRO A 1 84 ? 9.993 -16.455 -14.469 1.00 77.44 84 PRO A CA 1
ATOM 620 C C . PRO A 1 84 ? 8.553 -16.128 -14.039 1.00 77.44 84 PRO A C 1
ATOM 622 O O . PRO A 1 84 ? 7.668 -15.991 -14.885 1.00 77.44 84 PRO A O 1
ATOM 625 N N . TYR A 1 85 ? 8.301 -15.942 -12.741 1.00 81.06 85 TYR A N 1
ATOM 626 C CA . TYR A 1 85 ? 6.971 -15.634 -12.199 1.00 81.06 85 TYR A CA 1
ATOM 627 C C . TYR A 1 85 ? 6.727 -14.136 -12.015 1.00 81.06 85 TYR A C 1
ATOM 629 O O . TYR A 1 85 ? 5.610 -13.721 -11.716 1.00 81.06 85 TYR A O 1
ATOM 637 N N . ARG A 1 86 ? 7.746 -13.303 -12.227 1.00 78.56 86 ARG A N 1
ATOM 638 C CA . ARG A 1 86 ? 7.710 -11.853 -12.008 1.00 78.56 86 ARG A CA 1
ATOM 639 C C . ARG A 1 86 ? 6.545 -11.161 -12.720 1.00 78.56 86 ARG A C 1
ATOM 641 O O . ARG A 1 86 ? 5.875 -10.324 -12.118 1.00 78.56 86 ARG A O 1
ATOM 648 N N . ARG A 1 87 ? 6.290 -11.513 -13.986 1.00 81.88 87 ARG A N 1
ATOM 649 C CA . ARG A 1 87 ? 5.176 -10.949 -14.770 1.00 81.88 87 ARG A CA 1
ATOM 650 C C . ARG A 1 87 ? 3.820 -11.391 -14.229 1.00 81.88 87 ARG A C 1
ATOM 652 O O . ARG A 1 87 ? 2.943 -10.553 -14.058 1.00 81.88 87 ARG A O 1
ATOM 659 N N . TRP A 1 88 ? 3.675 -12.669 -13.884 1.00 86.38 88 TRP A N 1
ATOM 660 C CA . TRP A 1 88 ? 2.457 -13.195 -13.261 1.00 86.38 88 TRP A CA 1
ATOM 661 C C . TRP A 1 88 ? 2.169 -12.532 -11.916 1.00 86.38 88 TRP A C 1
ATOM 663 O O . TRP A 1 88 ? 1.034 -12.153 -11.646 1.00 86.38 88 TRP A O 1
ATOM 673 N N . PHE A 1 89 ? 3.206 -12.322 -11.108 1.00 85.75 89 PHE A N 1
ATOM 674 C CA . PHE A 1 89 ? 3.093 -11.640 -9.827 1.00 85.75 89 PHE A CA 1
ATOM 675 C C . PHE A 1 89 ? 2.659 -10.179 -9.997 1.00 85.75 89 PHE A C 1
ATOM 677 O O . PHE A 1 89 ? 1.715 -9.729 -9.352 1.00 85.75 89 PHE A O 1
ATOM 684 N N . ALA A 1 90 ? 3.289 -9.458 -10.927 1.00 86.31 90 ALA A N 1
ATOM 685 C CA . ALA A 1 90 ? 2.909 -8.091 -11.263 1.00 86.31 90 ALA A CA 1
ATOM 686 C C . ALA A 1 90 ? 1.459 -8.001 -11.776 1.00 86.31 90 ALA A C 1
ATOM 688 O O . ALA A 1 90 ? 0.725 -7.101 -11.373 1.00 86.31 90 ALA A O 1
ATOM 689 N N . MET A 1 91 ? 1.021 -8.944 -12.620 1.00 88.19 91 MET A N 1
ATOM 690 C CA . MET A 1 91 ? -0.361 -9.006 -13.113 1.00 88.19 91 MET A CA 1
ATOM 691 C C . MET A 1 91 ? -1.357 -9.288 -11.986 1.00 88.19 91 MET A C 1
ATOM 693 O O . MET A 1 91 ? -2.396 -8.634 -11.914 1.00 88.19 91 MET A O 1
ATOM 697 N N . ALA A 1 92 ? -1.035 -10.224 -11.091 1.00 90.50 92 ALA A N 1
ATOM 698 C CA . ALA A 1 92 ? -1.869 -10.540 -9.938 1.00 90.50 92 ALA A CA 1
ATOM 699 C C . ALA A 1 92 ? -2.035 -9.322 -9.018 1.00 90.50 92 ALA A C 1
ATOM 701 O O . ALA A 1 92 ? -3.151 -9.012 -8.605 1.00 90.50 92 ALA A O 1
ATOM 702 N N . LEU A 1 93 ? -0.952 -8.586 -8.751 1.00 90.81 93 LEU A N 1
ATOM 703 C CA . LEU A 1 93 ? -1.000 -7.365 -7.947 1.00 90.81 93 LEU A CA 1
ATOM 704 C C . LEU A 1 93 ? -1.754 -6.231 -8.643 1.00 90.81 93 LEU A C 1
ATOM 706 O O . LEU A 1 93 ? -2.586 -5.585 -8.008 1.00 90.81 93 LEU A O 1
ATOM 710 N N . ALA A 1 94 ? -1.523 -6.014 -9.940 1.00 90.25 94 ALA A N 1
ATOM 711 C CA . ALA A 1 94 ? -2.290 -5.044 -10.717 1.00 90.25 94 ALA A CA 1
ATOM 712 C C . ALA A 1 94 ? -3.792 -5.356 -10.651 1.00 90.25 94 ALA A C 1
ATOM 714 O O . ALA A 1 94 ? -4.592 -4.468 -10.365 1.00 90.25 94 ALA A O 1
ATOM 715 N N . GLY A 1 95 ? -4.165 -6.627 -10.840 1.00 90.25 95 GLY A N 1
ATOM 716 C CA . GLY A 1 95 ? -5.543 -7.099 -10.734 1.00 90.25 95 GLY A CA 1
ATOM 717 C C . GLY A 1 95 ? -6.131 -6.896 -9.338 1.00 90.25 95 GLY A C 1
ATOM 718 O O . GLY A 1 95 ? -7.224 -6.353 -9.217 1.00 90.25 95 GLY A O 1
ATOM 719 N N . LEU A 1 96 ? -5.396 -7.256 -8.282 1.00 91.25 96 LEU A N 1
ATOM 720 C CA . LEU A 1 96 ? -5.832 -7.085 -6.893 1.00 91.25 96 LEU A CA 1
ATOM 721 C C . LEU A 1 96 ? -6.145 -5.617 -6.567 1.00 91.25 96 LEU A C 1
ATOM 723 O O . LEU A 1 96 ? -7.217 -5.311 -6.042 1.00 91.25 96 LEU A O 1
ATOM 727 N N . PHE A 1 97 ? -5.234 -4.700 -6.903 1.00 89.75 97 PHE A N 1
ATOM 728 C CA . PHE A 1 97 ? -5.436 -3.269 -6.664 1.00 89.75 97 PHE A CA 1
ATOM 729 C C . PHE A 1 97 ? -6.532 -2.676 -7.554 1.00 89.75 97 PHE A C 1
ATOM 731 O O . PHE A 1 97 ? -7.269 -1.802 -7.101 1.00 89.75 97 PHE A O 1
ATOM 738 N N . LEU A 1 98 ? -6.695 -3.172 -8.783 1.00 89.25 98 LEU A N 1
ATOM 739 C CA . LEU A 1 98 ? -7.779 -2.758 -9.672 1.00 89.25 98 LEU A CA 1
ATOM 740 C C . LEU A 1 98 ? -9.143 -3.194 -9.128 1.00 89.25 98 LEU A C 1
ATOM 742 O O . LEU A 1 98 ? -10.048 -2.369 -9.031 1.00 89.25 98 LEU A O 1
ATOM 746 N N . VAL A 1 99 ? -9.274 -4.450 -8.689 1.00 88.06 99 VAL A N 1
ATOM 747 C CA . VAL A 1 99 ? -10.482 -4.941 -8.011 1.00 88.06 99 VAL A CA 1
ATOM 748 C C . VAL A 1 99 ? -10.770 -4.099 -6.770 1.00 88.06 99 VAL A C 1
ATOM 750 O O . VAL A 1 99 ? -11.911 -3.700 -6.563 1.00 88.06 99 VAL A O 1
ATOM 753 N N . ARG A 1 100 ? -9.752 -3.741 -5.975 1.00 86.25 100 ARG A N 1
ATOM 754 C CA . ARG A 1 100 ? -9.955 -2.883 -4.798 1.00 86.25 100 ARG A CA 1
ATOM 755 C C . ARG A 1 100 ? -10.380 -1.456 -5.148 1.00 86.25 100 ARG A C 1
ATOM 757 O O . ARG A 1 100 ? -11.170 -0.874 -4.405 1.00 86.25 100 ARG A O 1
ATOM 764 N N . ALA A 1 101 ? -9.859 -0.896 -6.237 1.00 83.50 101 ALA A N 1
ATOM 765 C CA . ALA A 1 101 ? -10.223 0.437 -6.710 1.00 83.50 101 ALA A CA 1
ATOM 766 C C . ALA A 1 101 ? -11.656 0.493 -7.253 1.00 83.50 101 ALA A C 1
ATOM 768 O O . ALA A 1 101 ? -12.368 1.479 -7.054 1.00 83.50 101 ALA A O 1
ATOM 769 N N . ILE A 1 102 ? -12.074 -0.574 -7.935 1.00 81.38 102 ILE A N 1
ATOM 770 C CA . ILE A 1 102 ? -13.451 -0.760 -8.383 1.00 81.38 102 ILE A CA 1
ATOM 771 C C . ILE A 1 102 ? -14.371 -0.938 -7.168 1.00 81.38 102 ILE A C 1
ATOM 773 O O . ILE A 1 102 ? -15.419 -0.297 -7.094 1.00 81.38 102 ILE A O 1
ATOM 777 N N . GLY A 1 103 ? -13.932 -1.742 -6.196 1.00 78.12 103 GLY A N 1
ATOM 778 C CA . GLY A 1 103 ? -14.678 -2.054 -4.985 1.00 78.12 103 GLY A CA 1
ATOM 779 C C . GLY A 1 103 ? -15.969 -2.816 -5.285 1.00 78.12 103 GLY A C 1
ATOM 780 O O . GLY A 1 103 ? -16.049 -3.568 -6.254 1.00 78.12 103 GLY A O 1
ATOM 781 N N . ASP A 1 104 ? -16.982 -2.634 -4.445 1.00 66.31 104 ASP A N 1
ATOM 782 C CA . ASP A 1 104 ? -18.298 -3.268 -4.591 1.00 66.31 104 ASP A CA 1
ATOM 783 C C . ASP A 1 104 ? -19.336 -2.330 -5.241 1.00 66.31 104 ASP A C 1
ATOM 785 O O . ASP A 1 104 ? -20.518 -2.668 -5.306 1.00 66.31 104 ASP A O 1
ATOM 789 N N . PHE A 1 105 ? -18.910 -1.143 -5.705 1.00 64.69 105 PHE A N 1
ATOM 790 C CA . PHE A 1 105 ? -19.764 -0.056 -6.214 1.00 64.69 105 PHE A CA 1
ATOM 791 C C . PHE A 1 105 ? -20.857 0.412 -5.230 1.00 64.69 105 PHE A C 1
ATOM 793 O O . PHE A 1 105 ? -21.746 1.181 -5.605 1.00 64.69 105 PHE A O 1
ATOM 800 N N . ASN A 1 106 ? -20.818 -0.041 -3.975 1.00 62.19 106 ASN A N 1
ATOM 801 C CA . ASN A 1 106 ? -21.854 0.193 -2.981 1.00 62.19 106 ASN A CA 1
ATOM 802 C C . ASN A 1 106 ? -21.260 0.837 -1.728 1.00 62.19 106 ASN A C 1
ATOM 804 O O . ASN A 1 106 ? -21.561 1.999 -1.461 1.00 62.19 106 ASN A O 1
ATOM 808 N N . GLN A 1 107 ? -20.402 0.118 -1.003 1.00 59.56 107 GLN A N 1
ATOM 809 C CA . GLN A 1 107 ? -19.731 0.580 0.210 1.00 59.56 107 GLN A CA 1
ATOM 810 C C . GLN A 1 107 ? -18.301 1.071 -0.049 1.00 59.56 107 GLN A C 1
ATOM 812 O O . GLN A 1 107 ? -17.851 2.004 0.608 1.00 59.56 107 GLN A O 1
ATOM 817 N N . VAL A 1 108 ? -17.582 0.505 -1.017 1.00 62.56 108 VAL A N 1
ATOM 818 C CA . VAL A 1 108 ? -16.172 0.812 -1.304 1.00 62.56 108 VAL A CA 1
ATOM 819 C C . VAL A 1 108 ? -15.920 0.945 -2.806 1.00 62.56 108 VAL A C 1
ATOM 821 O O . VAL A 1 108 ? -16.611 0.341 -3.625 1.00 62.56 108 VAL A O 1
ATOM 824 N N . GLY A 1 109 ? -14.909 1.726 -3.172 1.00 62.75 109 GLY A N 1
ATOM 825 C CA . GLY A 1 109 ? -14.486 1.957 -4.551 1.00 62.75 109 GLY A CA 1
ATOM 826 C C . GLY A 1 109 ? -14.852 3.340 -5.097 1.00 62.75 109 GLY A C 1
ATOM 827 O O . GLY A 1 109 ? -15.577 4.127 -4.484 1.00 62.75 109 GLY A O 1
ATOM 828 N N . LEU A 1 110 ? -14.372 3.633 -6.311 1.00 66.31 110 LEU A N 1
ATOM 829 C CA . LEU A 1 110 ? -14.556 4.928 -7.001 1.00 66.31 110 LEU A CA 1
ATOM 830 C C . LEU A 1 110 ? -16.020 5.333 -7.199 1.00 66.31 110 LEU A C 1
ATOM 832 O O . LEU A 1 110 ? -16.342 6.521 -7.301 1.00 66.31 110 LEU A O 1
ATOM 836 N N . PHE A 1 111 ? -16.894 4.336 -7.267 1.00 71.56 111 PHE A N 1
ATOM 837 C CA . PHE A 1 111 ? -18.316 4.494 -7.538 1.00 71.56 111 PHE A CA 1
ATOM 838 C C . PHE A 1 111 ? -19.184 4.160 -6.321 1.00 71.56 111 PHE A C 1
ATOM 840 O O . PHE A 1 111 ? -20.378 3.923 -6.487 1.00 71.56 111 PHE A O 1
ATOM 847 N N . SER A 1 112 ? -18.600 4.125 -5.116 1.00 62.47 112 SER A N 1
ATOM 848 C CA . SER A 1 112 ? -19.353 3.904 -3.880 1.00 62.47 112 SER A CA 1
ATOM 849 C C . SER A 1 112 ? -20.528 4.885 -3.773 1.00 62.47 112 SER A C 1
ATOM 851 O O . SER A 1 112 ? -20.402 6.081 -4.064 1.00 62.47 112 SER A O 1
ATOM 853 N N . ARG A 1 113 ? -21.690 4.352 -3.382 1.00 65.56 113 ARG A N 1
ATOM 854 C CA . ARG A 1 113 ? -22.940 5.105 -3.202 1.00 65.56 113 ARG A CA 1
ATOM 855 C C . ARG A 1 113 ? -23.131 5.569 -1.762 1.00 65.56 113 ARG A C 1
ATOM 857 O O . ARG A 1 113 ? -24.028 6.377 -1.513 1.00 65.56 113 ARG A O 1
ATOM 864 N N . GLN A 1 114 ? -22.312 5.093 -0.826 1.00 68.25 114 GLN A N 1
ATOM 865 C CA . GLN A 1 114 ? -22.355 5.556 0.554 1.00 68.25 114 GLN A CA 1
ATOM 866 C C . GLN A 1 114 ? -21.758 6.957 0.692 1.00 68.25 114 GLN A C 1
ATOM 868 O O . GLN A 1 114 ? -20.681 7.268 0.187 1.00 68.25 114 GLN A O 1
ATOM 873 N N . HIS A 1 115 ? -22.493 7.810 1.397 1.00 62.62 115 HIS A N 1
ATOM 874 C CA . HIS A 1 115 ? -22.128 9.190 1.684 1.00 62.62 115 HIS A CA 1
ATOM 875 C C . HIS A 1 115 ? -22.380 9.448 3.173 1.00 62.62 115 HIS A C 1
ATOM 877 O O . HIS A 1 115 ? -23.301 8.874 3.748 1.00 62.62 115 HIS A O 1
ATOM 883 N N . GLY A 1 116 ? -21.576 10.315 3.793 1.00 72.25 116 GLY A N 1
ATOM 884 C CA . GLY A 1 116 ? -21.837 10.820 5.148 1.00 72.25 116 GLY A CA 1
ATOM 885 C C . GLY A 1 116 ? -20.759 10.524 6.192 1.00 72.25 116 GLY A C 1
ATOM 886 O O . GLY A 1 116 ? -20.653 11.287 7.145 1.00 72.25 116 GLY A O 1
ATOM 887 N N . ASP A 1 117 ? -19.912 9.506 5.998 1.00 84.12 117 ASP A N 1
ATOM 888 C CA . ASP A 1 117 ? -18.765 9.240 6.883 1.00 84.12 117 ASP A CA 1
ATOM 889 C C . ASP A 1 117 ? -17.422 9.552 6.200 1.00 84.12 117 ASP A C 1
ATOM 891 O O . ASP A 1 117 ? -17.261 9.429 4.979 1.00 84.12 117 ASP A O 1
ATOM 895 N N . LEU A 1 118 ? -16.447 9.968 7.015 1.00 84.81 118 LEU A N 1
ATOM 896 C CA . LEU A 1 118 ? -15.104 10.351 6.586 1.00 84.81 118 LEU A CA 1
ATOM 897 C C . LEU A 1 118 ? -14.405 9.239 5.789 1.00 84.81 118 LEU A C 1
ATOM 899 O O . LEU A 1 118 ? -13.691 9.551 4.834 1.00 84.81 118 LEU A O 1
ATOM 903 N N . PHE A 1 119 ? -14.621 7.969 6.145 1.00 85.69 119 PHE A N 1
ATOM 904 C CA . PHE A 1 119 ? -14.054 6.827 5.432 1.00 85.69 119 PHE A CA 1
ATOM 905 C C . PHE A 1 119 ? -14.525 6.780 3.978 1.00 85.69 119 PHE A C 1
ATOM 907 O O . PHE A 1 119 ? -13.693 6.738 3.078 1.00 85.69 119 PHE A O 1
ATOM 914 N N . PHE A 1 120 ? -15.833 6.862 3.722 1.00 83.81 120 PHE A N 1
ATOM 915 C CA . PHE A 1 120 ? -16.376 6.741 2.362 1.00 83.81 120 PHE A CA 1
ATOM 916 C C . PHE A 1 120 ? -15.922 7.885 1.456 1.00 83.81 120 PHE A C 1
ATOM 918 O O . PHE A 1 120 ? -15.558 7.671 0.298 1.00 83.81 120 PHE A O 1
ATOM 925 N N . VAL A 1 121 ? -15.858 9.104 2.001 1.00 85.56 121 VAL A N 1
ATOM 926 C CA . VAL A 1 121 ? -15.344 10.262 1.259 1.00 85.56 121 VAL A CA 1
ATOM 927 C C . VAL A 1 121 ? -13.870 10.060 0.900 1.00 85.56 121 VAL A C 1
ATOM 929 O O . VAL A 1 121 ? -13.470 10.313 -0.240 1.00 85.56 121 VAL A O 1
ATOM 932 N N . ARG A 1 122 ? -13.047 9.582 1.842 1.00 86.94 122 ARG A N 1
ATOM 933 C CA . ARG A 1 122 ? -11.613 9.336 1.618 1.00 86.94 122 ARG A CA 1
ATOM 934 C C . ARG A 1 122 ? -11.353 8.142 0.706 1.00 86.94 122 ARG A C 1
ATOM 936 O O . ARG A 1 122 ? -10.456 8.222 -0.131 1.00 86.94 122 ARG A O 1
ATOM 943 N N . ASP A 1 123 ? -12.159 7.093 0.795 1.00 85.44 123 ASP A N 1
ATOM 944 C CA . ASP A 1 123 ? -12.067 5.929 -0.084 1.00 85.44 123 ASP A CA 1
ATOM 945 C C . ASP A 1 123 ? -12.331 6.314 -1.540 1.00 85.44 123 ASP A C 1
ATOM 947 O O . ASP A 1 123 ? -11.558 5.942 -2.423 1.00 85.44 123 ASP A O 1
ATOM 951 N N . ARG A 1 124 ? -13.332 7.162 -1.793 1.00 84.38 124 ARG A N 1
ATOM 952 C CA . ARG A 1 124 ? -13.648 7.641 -3.143 1.00 84.38 124 ARG A CA 1
ATOM 953 C C . ARG A 1 124 ? -12.626 8.638 -3.695 1.00 84.38 124 ARG A C 1
ATOM 955 O O . ARG A 1 124 ? -12.297 8.582 -4.876 1.00 84.38 124 ARG A O 1
ATOM 962 N N . THR A 1 125 ? -12.146 9.569 -2.869 1.00 85.88 125 THR A N 1
ATOM 963 C CA . THR A 1 125 ? -11.314 10.702 -3.330 1.00 85.88 125 THR A CA 1
ATOM 964 C C . THR A 1 125 ? -9.812 10.443 -3.276 1.00 85.88 125 THR A C 1
ATOM 966 O O . THR A 1 125 ? -9.069 11.067 -4.028 1.00 85.88 125 THR A O 1
ATOM 969 N N . VAL A 1 126 ? -9.353 9.545 -2.400 1.00 88.06 126 VAL A N 1
ATOM 970 C CA . VAL A 1 126 ? -7.924 9.297 -2.164 1.00 88.06 126 VAL A CA 1
ATOM 971 C C . VAL A 1 126 ? -7.576 7.826 -2.357 1.00 88.06 126 VAL A C 1
ATOM 973 O O . VAL A 1 126 ? -6.714 7.521 -3.176 1.00 88.06 126 VAL A O 1
ATOM 976 N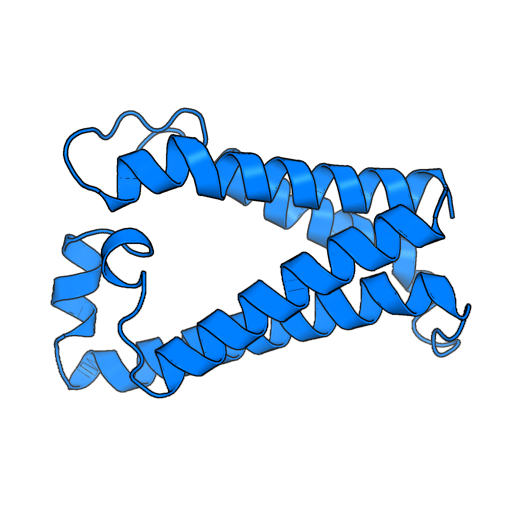 N . TYR A 1 127 ? -8.226 6.902 -1.644 1.00 88.62 127 TYR A N 1
ATOM 977 C CA . TYR A 1 127 ? -7.739 5.516 -1.589 1.00 88.62 127 TYR A CA 1
ATOM 978 C C . TYR A 1 127 ? -7.994 4.736 -2.874 1.00 88.62 127 TYR A C 1
ATOM 980 O O . TYR A 1 127 ? -7.088 4.071 -3.370 1.00 88.62 127 TYR A O 1
ATOM 988 N N . SER A 1 128 ? -9.184 4.845 -3.459 1.00 89.00 128 SER A N 1
ATOM 989 C CA . SER A 1 128 ? -9.498 4.160 -4.715 1.00 89.00 128 SER A CA 1
ATOM 990 C C . SER A 1 128 ? -8.715 4.738 -5.905 1.00 89.00 128 SER A C 1
ATOM 992 O O . SER A 1 128 ? -8.157 3.948 -6.670 1.00 89.00 128 SER A O 1
ATOM 994 N N . PRO A 1 129 ? -8.549 6.072 -6.046 1.00 89.75 129 PRO A N 1
ATOM 995 C CA . PRO A 1 129 ? -7.619 6.644 -7.023 1.00 89.75 129 PRO A CA 1
ATOM 996 C C . PRO A 1 129 ? -6.167 6.202 -6.810 1.00 89.75 129 PRO A C 1
ATOM 998 O O . PRO A 1 129 ? -5.476 5.893 -7.779 1.00 89.75 129 PRO A O 1
ATOM 1001 N N . LEU A 1 130 ? -5.705 6.107 -5.557 1.00 92.06 130 LEU A N 1
ATOM 1002 C CA . LEU A 1 130 ? -4.375 5.581 -5.243 1.00 92.06 130 LEU A CA 1
ATOM 1003 C C . LEU A 1 130 ? -4.241 4.111 -5.669 1.00 92.06 130 LEU A C 1
ATOM 1005 O O . LEU A 1 130 ? -3.220 3.736 -6.238 1.00 92.06 130 LEU A O 1
ATOM 1009 N N . CYS A 1 131 ? -5.272 3.290 -5.459 1.00 91.88 131 CYS A N 1
ATOM 1010 C CA . CYS A 1 131 ? -5.280 1.897 -5.907 1.00 91.88 131 CYS A CA 1
ATOM 1011 C C . CYS A 1 131 ? -5.239 1.788 -7.441 1.00 91.88 131 CYS A C 1
ATOM 1013 O O . CYS A 1 131 ? -4.481 0.971 -7.960 1.00 91.88 131 CYS A O 1
ATOM 1015 N N . LEU A 1 132 ? -5.968 2.642 -8.177 1.00 91.69 132 LEU A N 1
ATOM 1016 C CA . LEU A 1 132 ? -5.837 2.717 -9.639 1.00 91.69 132 LEU A CA 1
ATOM 1017 C C . LEU A 1 132 ? -4.429 3.119 -10.069 1.00 91.69 132 LEU A C 1
ATOM 1019 O O . LEU A 1 132 ? -3.888 2.530 -11.002 1.00 91.69 132 LEU A O 1
ATOM 1023 N N . LEU A 1 133 ? -3.833 4.110 -9.400 1.00 94.06 133 LEU A N 1
ATOM 1024 C CA . LEU A 1 133 ? -2.469 4.541 -9.688 1.00 94.06 133 LEU A CA 1
ATOM 1025 C C . LEU A 1 133 ? -1.488 3.381 -9.488 1.00 94.06 133 LEU A C 1
ATOM 1027 O O . LEU A 1 133 ? -0.681 3.111 -10.369 1.00 94.06 133 LEU A O 1
ATOM 1031 N N . VAL A 1 134 ? -1.591 2.656 -8.372 1.00 94.81 134 VAL A N 1
ATOM 1032 C CA . VAL A 1 134 ? -0.764 1.475 -8.082 1.00 94.81 134 VAL A CA 1
ATOM 1033 C C . VAL A 1 134 ? -0.960 0.383 -9.140 1.00 94.81 134 VAL A C 1
ATOM 1035 O O . VAL A 1 134 ? 0.028 -0.167 -9.629 1.00 94.81 134 VAL A O 1
ATOM 1038 N N . ALA A 1 135 ? -2.200 0.102 -9.550 1.00 93.94 135 ALA A N 1
ATOM 1039 C CA . ALA A 1 135 ? -2.486 -0.857 -10.619 1.00 93.94 135 ALA A CA 1
ATOM 1040 C C . ALA A 1 135 ? -1.874 -0.421 -11.963 1.00 93.94 135 ALA A C 1
ATOM 1042 O O . ALA A 1 135 ? -1.250 -1.227 -12.654 1.00 93.94 135 ALA A O 1
ATOM 1043 N N . GLY A 1 136 ? -1.987 0.864 -12.308 1.00 93.19 136 GLY A N 1
ATOM 1044 C CA . GLY A 1 136 ? -1.386 1.445 -13.507 1.00 93.19 136 GLY A CA 1
ATOM 1045 C C . GLY A 1 136 ? 0.144 1.424 -13.483 1.00 93.19 136 GLY A C 1
ATOM 1046 O O . GLY A 1 136 ? 0.762 1.121 -14.500 1.00 93.19 136 GLY A O 1
ATOM 1047 N N . LEU A 1 137 ? 0.767 1.672 -12.326 1.00 93.62 137 LEU A N 1
ATOM 1048 C CA . LEU A 1 137 ? 2.219 1.580 -12.149 1.00 93.62 137 LEU A CA 1
ATOM 1049 C C . LEU A 1 137 ? 2.717 0.141 -12.329 1.00 93.62 137 LEU A C 1
ATOM 1051 O O . LEU A 1 137 ? 3.709 -0.068 -13.026 1.00 93.62 137 LEU A O 1
ATOM 1055 N N . TRP A 1 138 ? 2.009 -0.851 -11.780 1.00 92.75 138 TRP A N 1
ATOM 1056 C CA . TRP A 1 138 ? 2.300 -2.262 -12.048 1.00 92.75 138 TRP A CA 1
ATOM 1057 C C . TRP A 1 138 ? 2.146 -2.607 -13.533 1.00 92.75 138 TRP A C 1
ATOM 1059 O O . TRP A 1 138 ? 3.042 -3.224 -14.106 1.00 92.75 138 TRP A O 1
ATOM 1069 N N . GLY A 1 139 ? 1.065 -2.157 -14.179 1.00 90.38 139 GLY A N 1
ATOM 1070 C CA . GLY A 1 139 ? 0.856 -2.315 -15.623 1.00 90.38 139 GLY A CA 1
ATOM 1071 C C . GLY A 1 139 ? 1.984 -1.701 -16.456 1.00 90.38 139 GLY A C 1
ATOM 1072 O O . GLY A 1 139 ? 2.520 -2.346 -17.354 1.00 90.38 139 GLY A O 1
ATOM 1073 N N . GLY A 1 140 ? 2.407 -0.485 -16.112 1.00 89.19 140 GLY A N 1
ATOM 1074 C CA . GLY A 1 140 ? 3.531 0.190 -16.754 1.00 89.19 140 GLY A CA 1
ATOM 1075 C C . GLY A 1 140 ? 4.847 -0.569 -16.585 1.00 89.19 140 GLY A C 1
ATOM 1076 O O . GLY A 1 140 ? 5.600 -0.698 -17.547 1.00 89.19 140 GLY A O 1
ATOM 1077 N N . LEU A 1 141 ? 5.111 -1.132 -15.401 1.00 87.94 141 LEU A N 1
ATOM 1078 C CA . LEU A 1 141 ? 6.283 -1.984 -15.183 1.00 87.94 141 LEU A CA 1
ATOM 1079 C C . LEU A 1 141 ? 6.234 -3.277 -16.005 1.00 87.94 141 LEU A C 1
ATOM 1081 O O . LEU A 1 141 ? 7.274 -3.694 -16.498 1.00 87.94 141 LEU A O 1
ATOM 1085 N N . ILE A 1 142 ? 5.060 -3.887 -16.191 1.00 85.56 142 ILE A N 1
ATOM 1086 C CA . ILE A 1 142 ? 4.897 -5.087 -17.034 1.00 85.56 142 ILE A CA 1
ATOM 1087 C C . ILE A 1 142 ? 5.198 -4.780 -18.505 1.00 85.56 142 ILE A C 1
ATOM 1089 O O . ILE A 1 142 ? 5.809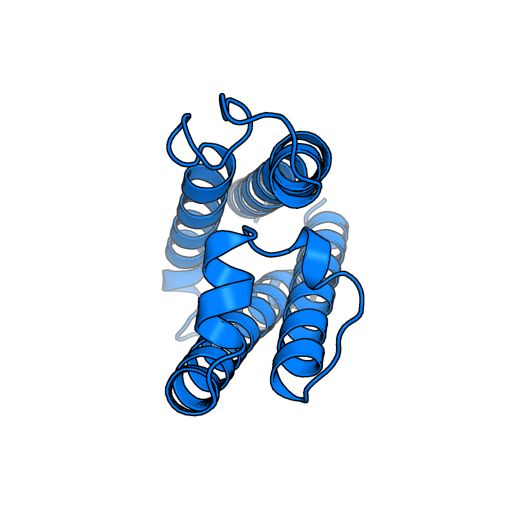 -5.599 -19.186 1.00 85.56 142 ILE A O 1
ATOM 1093 N N . LEU A 1 143 ? 4.751 -3.624 -19.000 1.00 85.44 143 LEU A N 1
ATOM 1094 C CA . LEU A 1 143 ? 4.892 -3.245 -20.408 1.00 85.44 143 LEU A CA 1
ATOM 1095 C C . LEU A 1 143 ? 6.305 -2.770 -20.767 1.00 85.44 143 LEU A C 1
ATOM 1097 O O . LEU A 1 143 ? 6.717 -2.892 -21.917 1.00 85.44 143 LEU A O 1
ATOM 1101 N N . LEU A 1 144 ? 7.028 -2.194 -19.804 1.00 84.31 144 LEU A N 1
ATOM 1102 C CA . LEU A 1 144 ? 8.316 -1.536 -20.035 1.00 84.31 144 LEU A CA 1
ATOM 1103 C C . LEU A 1 144 ? 9.533 -2.370 -19.593 1.00 84.31 144 LEU A C 1
ATOM 1105 O O . LEU A 1 144 ? 10.655 -1.888 -19.759 1.00 84.31 144 LEU A O 1
ATOM 1109 N N . ALA A 1 145 ? 9.333 -3.565 -19.019 1.00 77.19 145 ALA A N 1
ATOM 1110 C CA . ALA A 1 145 ? 10.389 -4.431 -18.474 1.00 77.19 145 ALA A CA 1
ATOM 1111 C C . ALA A 1 145 ? 10.345 -5.885 -18.983 1.00 77.19 145 ALA A C 1
ATOM 1113 O O . ALA A 1 145 ? 11.430 -6.500 -18.970 1.00 77.19 145 ALA A O 1
#

Foldseek 3Di:
DLVVLLVVLLVVLLVQLVVLLCVLVVHDPCVQQADDPVVVVVCVDPVCVVVSSVVSNVSSVVSNVSSVLSNCSVVVPDPPVCVVCSLVVLQVLLVVLLCQQCDPLDQAHLNHPDDDGSNSVCRNPPVSVVSNSSSVSSVVNSVPD

Organism: NCBI:txid2602767

InterPro domains:
  IPR025058 Protein of unknown function DUF3995 [PF13160] (13-136)